Protein AF-A0A7X9CE64-F1 (afdb_monomer)

Nearest PDB structures (foldseek):
  4fzq-assembly1_F  TM=5.459E-01  e=8.091E-05  Streptococcus suis 98HAH33
  6oh1-assembly1_A  TM=7.479E-01  e=7.834E-04  Streptococcus pneumoniae
  4wve-assembly2_B  TM=7.337E-01  e=9.466E-04  Staphylococcus aureus subsp. aureus NCTC 8325
  2ltj-assembly1_A  TM=5.584E-01  e=3.137E-03  Streptococcus pneumoniae
  3eo5-assembly1_A  TM=4.912E-01  e=5.534E-03  Mycobacterium tuberculosis

Mean predicted aligned error: 9.42 Å

Foldseek 3Di:
DAEDEAEDQVDDAQDKDWPDDWDAKDKDWDWDFDDDPNDTPDIDTDDIDIGHTDYTYMYHYHNHDPDVPPPPPDDDDDD

Secondary structure (DSSP, 8-state):
--EEEEE-TTSPTT-EEEEE--B--EEEEEEEEEEETTEEEEEEEEEEEEE--B-EEEEE-TT-----TTSTT-S----

Radius of gyration: 22.47 Å; Cα contacts (8 Å, |Δi|>4): 143; chains: 1; bounding box: 47×22×56 Å

pLDDT: mean 86.4, std 18.51, range [37.5, 98.38]

Solvent-accessible surface area (backbone atoms only — not comparable to full-atom values): 5045 Å² total; per-residue (Å²): 92,55,79,45,81,43,84,35,85,88,43,60,68,52,38,77,44,83,79,35,82,51,36,75,48,54,75,48,75,45,68,52,69,45,71,57,95,93,37,78,78,43,78,44,81,74,48,79,47,76,47,74,52,35,51,23,34,35,38,26,9,54,83,56,69,94,68,87,75,85,70,80,87,78,77,88,85,89,128

Sequence (79 aa):
PKEEIVVDKSLDPGTKKVVQEGRAGYKVNTYKSIIKNGKVVEKTLITKDFYKPRDYVLLVGEGYNETVEEIENVEDGDN

Structure (mmCIF, N/CA/C/O backbone):
data_AF-A0A7X9CE64-F1
#
_entry.id   AF-A0A7X9CE64-F1
#
loop_
_atom_site.group_PDB
_atom_site.id
_atom_site.type_symbol
_atom_site.label_atom_id
_atom_site.label_alt_id
_atom_site.label_comp_id
_atom_site.label_asym_id
_atom_site.label_entity_id
_atom_site.label_seq_id
_atom_site.pdbx_PDB_ins_code
_atom_site.Cartn_x
_atom_site.Cartn_y
_atom_site.Cartn_z
_atom_site.occupancy
_atom_site.B_iso_or_equiv
_atom_site.auth_seq_id
_atom_site.auth_comp_id
_atom_site.auth_asym_id
_atom_site.auth_atom_id
_atom_site.pdbx_PDB_model_num
ATOM 1 N N . PRO A 1 1 ? 2.023 4.031 -5.713 1.00 79.69 1 PRO A N 1
ATOM 2 C CA . PRO A 1 1 ? 3.479 3.751 -5.789 1.00 79.69 1 PRO A CA 1
ATOM 3 C C . PRO A 1 1 ? 3.954 4.314 -7.122 1.00 79.69 1 PRO A C 1
ATOM 5 O O . PRO A 1 1 ? 3.177 4.231 -8.070 1.00 79.69 1 PRO A O 1
ATOM 8 N N . LYS A 1 2 ? 5.117 4.963 -7.184 1.00 90.19 2 LYS A N 1
ATOM 9 C CA . LYS A 1 2 ? 5.634 5.438 -8.467 1.00 90.19 2 LYS A CA 1
ATOM 10 C C . LYS A 1 2 ? 6.306 4.265 -9.182 1.00 90.19 2 LYS A C 1
ATOM 12 O O . LYS A 1 2 ? 6.847 3.386 -8.515 1.00 90.19 2 LYS A O 1
ATOM 17 N N . GLU A 1 3 ? 6.241 4.249 -10.504 1.00 93.31 3 GLU A N 1
ATOM 18 C CA . GLU A 1 3 ? 7.038 3.342 -11.323 1.00 93.31 3 GLU A CA 1
ATOM 19 C C . GLU A 1 3 ? 8.344 4.021 -11.745 1.00 93.31 3 GLU A C 1
ATOM 21 O O . GLU A 1 3 ? 8.362 5.196 -12.129 1.00 93.31 3 GLU A O 1
ATOM 26 N N . GLU A 1 4 ? 9.446 3.289 -11.616 1.00 93.56 4 GLU A N 1
ATOM 27 C CA . GLU A 1 4 ? 10.778 3.689 -12.043 1.00 93.56 4 GLU A CA 1
ATOM 28 C C . GLU A 1 4 ? 11.344 2.626 -12.985 1.00 93.56 4 GLU A C 1
ATOM 30 O O . GLU A 1 4 ? 11.534 1.469 -12.604 1.00 93.56 4 GLU A O 1
ATOM 35 N N . ILE A 1 5 ? 11.615 3.042 -14.221 1.00 92.62 5 ILE A N 1
ATOM 36 C CA . ILE A 1 5 ? 12.216 2.203 -15.253 1.00 92.62 5 ILE A CA 1
ATOM 37 C C . ILE A 1 5 ? 13.692 2.571 -15.358 1.00 92.62 5 ILE A C 1
ATOM 39 O O . ILE A 1 5 ? 14.039 3.732 -15.586 1.00 92.62 5 ILE A O 1
ATOM 43 N N . VAL A 1 6 ? 14.561 1.576 -15.210 1.00 94.25 6 VAL A N 1
ATOM 44 C CA . VAL A 1 6 ? 16.012 1.741 -15.306 1.00 94.25 6 VAL A CA 1
ATOM 45 C C . VAL A 1 6 ? 16.538 0.847 -16.421 1.00 94.25 6 VAL A C 1
ATOM 47 O O . VAL A 1 6 ? 16.283 -0.355 -16.444 1.00 94.25 6 VAL A O 1
ATOM 50 N N . VAL A 1 7 ? 17.290 1.431 -17.352 1.00 93.19 7 VAL A N 1
ATOM 51 C CA . VAL A 1 7 ? 17.921 0.668 -18.435 1.00 93.19 7 VAL A CA 1
ATOM 52 C C . VAL A 1 7 ? 19.141 -0.071 -17.888 1.00 93.19 7 VAL A C 1
ATOM 54 O O . VAL A 1 7 ? 20.062 0.552 -17.357 1.00 93.19 7 VAL A O 1
ATOM 57 N N . ASP A 1 8 ? 19.162 -1.389 -18.056 1.00 94.06 8 ASP A N 1
ATOM 58 C CA . ASP A 1 8 ? 20.264 -2.267 -17.679 1.00 94.06 8 ASP A CA 1
ATOM 59 C C . ASP A 1 8 ? 20.854 -2.934 -18.928 1.00 94.06 8 ASP A C 1
ATOM 61 O O . ASP A 1 8 ? 20.224 -3.763 -19.581 1.00 94.06 8 ASP A O 1
ATOM 65 N N . LYS A 1 9 ? 22.103 -2.581 -19.246 1.00 91.69 9 LYS A N 1
ATOM 66 C CA . LYS A 1 9 ? 22.834 -3.089 -20.418 1.00 91.69 9 LYS A CA 1
ATOM 67 C C . LYS A 1 9 ? 23.266 -4.550 -20.295 1.00 91.69 9 LYS A C 1
ATOM 69 O O . LYS A 1 9 ? 23.767 -5.113 -21.262 1.00 91.69 9 LYS A O 1
ATOM 74 N N . SER A 1 10 ? 23.153 -5.137 -19.104 1.00 93.56 10 SER A N 1
ATOM 75 C CA . SER A 1 10 ? 23.411 -6.561 -18.887 1.00 93.56 10 SER A CA 1
ATOM 76 C C . SER A 1 10 ? 22.205 -7.439 -19.222 1.00 93.56 10 SER A C 1
ATOM 78 O O . SER A 1 10 ? 22.362 -8.653 -19.341 1.00 93.56 10 SER A O 1
ATOM 80 N N . LEU A 1 11 ? 21.018 -6.842 -19.374 1.00 93.12 11 LEU A N 1
ATOM 81 C CA . LEU A 1 11 ? 19.822 -7.544 -19.816 1.00 93.12 11 LEU A CA 1
ATOM 82 C C . LEU A 1 11 ? 19.782 -7.636 -21.340 1.00 93.12 11 LEU A C 1
ATOM 84 O O . LEU A 1 11 ? 20.159 -6.697 -22.045 1.00 93.12 11 LEU A O 1
ATOM 88 N N . ASP A 1 12 ? 19.270 -8.761 -21.837 1.00 93.00 12 ASP A N 1
ATOM 89 C CA . ASP A 1 12 ? 19.068 -8.953 -23.268 1.00 93.00 12 ASP A CA 1
ATOM 90 C C . ASP A 1 12 ? 18.121 -7.869 -23.820 1.00 93.00 12 ASP A C 1
ATOM 92 O O . ASP A 1 12 ? 17.132 -7.518 -23.155 1.00 93.00 12 ASP A O 1
ATOM 96 N N . PRO A 1 13 ? 18.386 -7.331 -25.025 1.00 91.25 13 PRO A N 1
ATOM 97 C CA . PRO A 1 13 ? 17.559 -6.290 -25.617 1.00 91.25 13 PRO A CA 1
ATOM 98 C C . PRO A 1 13 ? 16.066 -6.639 -25.640 1.00 91.25 13 PRO A C 1
ATOM 100 O O . PRO A 1 13 ? 15.680 -7.754 -25.987 1.00 91.25 13 PRO A O 1
ATOM 103 N N . GLY A 1 14 ? 15.221 -5.678 -25.261 1.00 87.56 14 GLY A N 1
ATOM 104 C CA . GLY A 1 14 ? 13.763 -5.839 -25.205 1.00 87.56 14 GLY A CA 1
ATOM 105 C C . GLY A 1 14 ? 13.219 -6.623 -24.003 1.00 87.56 14 GLY A C 1
ATOM 106 O O . GLY A 1 14 ? 12.002 -6.727 -23.856 1.00 87.56 14 GLY A O 1
ATOM 107 N N . THR A 1 15 ? 14.069 -7.154 -23.119 1.00 90.56 15 THR A N 1
ATOM 108 C CA . THR A 1 15 ? 13.602 -7.863 -21.915 1.00 90.56 15 THR A CA 1
ATOM 109 C C . THR A 1 15 ? 13.270 -6.910 -20.766 1.00 90.56 15 THR A C 1
ATOM 111 O O . THR A 1 15 ? 13.808 -5.804 -20.681 1.00 90.56 15 THR A O 1
ATOM 114 N N . LYS A 1 16 ? 12.385 -7.349 -19.859 1.00 91.44 16 LYS A N 1
ATOM 115 C CA . LYS A 1 16 ? 12.054 -6.642 -18.615 1.00 91.44 16 LYS A CA 1
ATOM 116 C C . LYS A 1 16 ? 12.221 -7.553 -17.402 1.00 91.44 16 LYS A C 1
ATOM 118 O O . LYS A 1 16 ? 11.922 -8.745 -17.466 1.00 91.44 16 LYS A O 1
ATOM 123 N N . LYS A 1 17 ? 12.675 -6.990 -16.283 1.00 93.69 17 LYS A N 1
ATOM 124 C CA . LYS A 1 17 ? 12.843 -7.695 -15.011 1.00 93.69 17 LYS A CA 1
ATOM 125 C C . LYS A 1 17 ? 12.391 -6.824 -13.850 1.00 93.69 17 LYS A C 1
ATOM 127 O O . LYS A 1 17 ? 12.962 -5.767 -13.592 1.00 93.69 17 LYS A O 1
ATOM 132 N N . VAL A 1 18 ? 11.414 -7.316 -13.098 1.00 95.25 18 VAL A N 1
ATOM 133 C CA . VAL A 1 18 ? 10.983 -6.676 -11.854 1.00 95.25 18 VAL A CA 1
ATOM 134 C C . VAL A 1 18 ? 12.028 -6.938 -10.782 1.00 95.25 18 VAL A C 1
ATOM 136 O O . VAL A 1 18 ? 12.350 -8.090 -10.485 1.00 95.25 18 VAL A O 1
ATOM 139 N N . VAL A 1 19 ? 12.578 -5.871 -10.210 1.00 95.81 19 VAL A N 1
ATOM 140 C CA . VAL A 1 19 ? 13.553 -5.975 -9.112 1.00 95.81 19 VAL A CA 1
ATOM 141 C C . VAL A 1 19 ? 12.994 -5.471 -7.793 1.00 95.81 19 VAL A C 1
ATOM 143 O O . VAL A 1 19 ? 13.486 -5.852 -6.730 1.00 95.81 19 VAL A O 1
ATOM 146 N N . GLN A 1 20 ? 11.935 -4.665 -7.842 1.00 96.12 20 GLN A N 1
ATOM 147 C CA . GLN A 1 20 ? 11.240 -4.216 -6.652 1.00 96.12 20 GLN A CA 1
ATOM 148 C C . GLN A 1 20 ? 9.746 -4.080 -6.914 1.00 96.12 20 GLN A C 1
ATOM 150 O O . GLN A 1 20 ? 9.315 -3.213 -7.664 1.00 96.12 20 GLN A O 1
ATOM 155 N N . GLU A 1 21 ? 8.958 -4.885 -6.206 1.00 96.00 21 GLU A N 1
ATOM 156 C CA . GLU A 1 21 ? 7.505 -4.743 -6.201 1.00 96.00 21 GLU A CA 1
ATOM 157 C C . GLU A 1 21 ? 7.078 -3.445 -5.510 1.00 96.00 21 GLU A C 1
ATOM 159 O O . GLU A 1 21 ? 7.436 -3.172 -4.352 1.00 96.00 21 GLU A O 1
ATOM 164 N N . GLY A 1 22 ? 6.240 -2.673 -6.186 1.00 95.56 22 GLY A N 1
ATOM 165 C CA . GLY A 1 22 ? 5.598 -1.500 -5.616 1.00 95.56 22 GLY A CA 1
ATOM 166 C C . GLY A 1 22 ? 4.623 -1.879 -4.500 1.00 95.56 22 GLY A C 1
ATOM 167 O O . GLY A 1 22 ? 3.982 -2.925 -4.527 1.00 95.56 22 GLY A O 1
ATOM 168 N N . ARG A 1 23 ? 4.478 -1.016 -3.491 1.00 96.31 23 ARG A N 1
ATOM 169 C CA . ARG A 1 23 ? 3.364 -1.109 -2.531 1.00 96.31 23 ARG A CA 1
ATOM 170 C C . ARG A 1 23 ? 2.853 0.264 -2.135 1.00 96.31 23 ARG A C 1
ATOM 172 O O . ARG A 1 23 ? 3.624 1.215 -1.987 1.00 96.31 23 ARG A O 1
ATOM 179 N N . ALA A 1 24 ? 1.543 0.361 -1.931 1.00 96.12 24 ALA A N 1
ATOM 180 C CA . ALA A 1 24 ? 0.935 1.552 -1.362 1.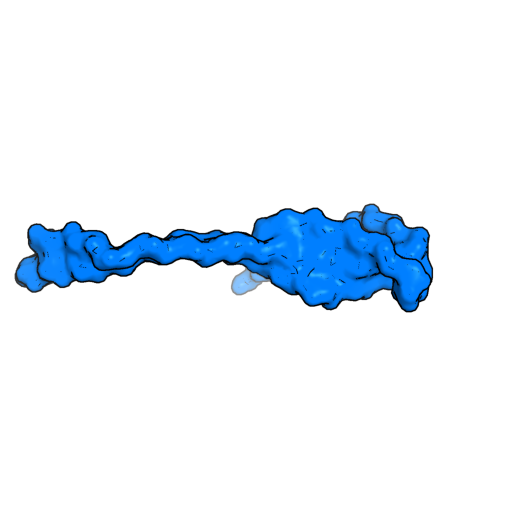00 96.12 24 ALA A CA 1
ATOM 181 C C . ALA A 1 24 ? 1.395 1.753 0.091 1.00 96.12 24 ALA A C 1
ATOM 183 O O . ALA A 1 24 ? 1.594 0.799 0.843 1.00 96.12 24 ALA A O 1
ATOM 184 N N . GLY A 1 25 ? 1.575 3.014 0.474 1.00 96.44 25 GLY A N 1
ATOM 185 C CA . GLY A 1 25 ? 1.767 3.385 1.869 1.00 96.44 25 GLY A CA 1
ATOM 186 C C . GLY A 1 25 ? 0.427 3.481 2.585 1.00 96.44 25 GLY A C 1
ATOM 187 O O . GLY A 1 25 ? -0.613 3.640 1.947 1.00 96.44 25 GLY A O 1
ATOM 188 N N . TYR A 1 26 ? 0.444 3.431 3.911 1.00 97.00 26 TYR A N 1
ATOM 189 C CA . TYR A 1 26 ? -0.764 3.574 4.719 1.00 97.00 26 TYR A CA 1
ATOM 190 C C . TYR A 1 26 ? -0.457 4.175 6.090 1.00 97.00 26 TYR A C 1
ATOM 192 O O . TYR A 1 26 ? 0.673 4.149 6.582 1.00 97.00 26 TYR A O 1
ATOM 200 N N . LYS A 1 27 ? -1.488 4.763 6.700 1.00 98.00 27 LYS A N 1
ATOM 201 C CA . LYS A 1 27 ? -1.446 5.312 8.058 1.00 98.00 27 LYS A CA 1
ATOM 202 C C . LYS A 1 27 ? -2.268 4.416 8.971 1.00 98.00 27 LYS A C 1
ATOM 204 O O . LYS A 1 27 ? -3.390 4.063 8.617 1.00 98.00 27 LYS A O 1
ATOM 209 N N . VAL A 1 28 ? -1.732 4.092 10.139 1.00 98.19 28 VAL A N 1
ATOM 210 C CA . VAL A 1 28 ? -2.437 3.331 11.173 1.00 98.19 28 VAL A CA 1
ATOM 211 C C . VAL A 1 28 ? -2.584 4.212 12.400 1.00 98.19 28 VAL A C 1
ATOM 213 O O . VAL A 1 28 ? -1.614 4.794 12.873 1.00 98.19 28 VAL A O 1
ATOM 216 N N . ASN A 1 29 ? -3.806 4.312 12.914 1.00 98.38 29 ASN A N 1
ATOM 217 C CA . ASN A 1 29 ? -4.080 4.976 14.180 1.00 98.38 29 ASN A CA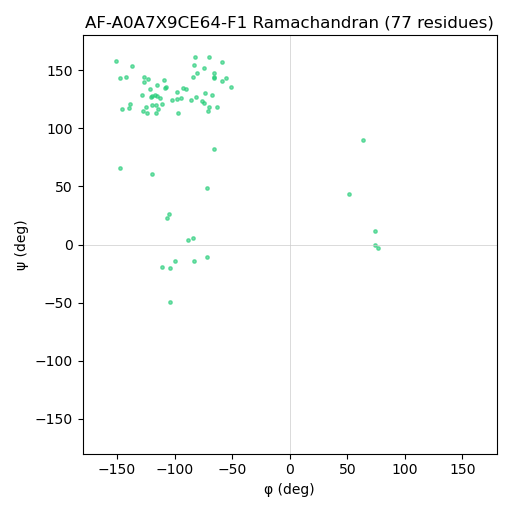 1
ATOM 218 C C . ASN A 1 29 ? -4.627 3.940 15.160 1.00 98.38 29 ASN A C 1
ATOM 220 O O . ASN A 1 29 ? -5.692 3.367 14.919 1.00 98.38 29 ASN A O 1
ATOM 224 N N . THR A 1 30 ? -3.937 3.740 16.278 1.00 98.06 30 THR A N 1
ATOM 225 C CA . THR A 1 30 ? -4.382 2.820 17.333 1.00 98.06 30 THR A CA 1
ATOM 226 C C . TH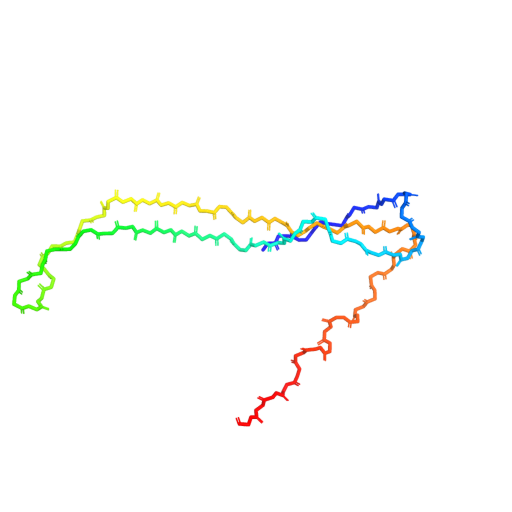R A 1 30 ? -5.085 3.603 18.430 1.00 98.06 30 THR A C 1
ATOM 228 O O . THR A 1 30 ? -4.550 4.596 18.922 1.00 98.06 30 THR A O 1
ATOM 231 N N . TYR A 1 31 ? -6.272 3.159 18.846 1.00 98.25 31 TYR A N 1
ATOM 232 C CA . TYR A 1 31 ? -7.072 3.833 19.871 1.00 98.25 31 TYR A CA 1
ATOM 233 C C . TYR A 1 31 ? -7.395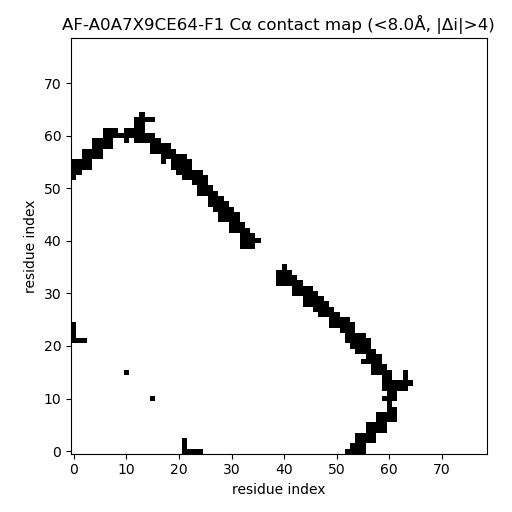 2.903 21.035 1.00 98.25 31 TYR A C 1
ATOM 235 O O . TYR A 1 31 ? -7.755 1.745 20.835 1.00 98.25 31 TYR A O 1
ATOM 243 N N . LYS A 1 32 ? -7.380 3.451 22.249 1.00 97.81 32 LYS A 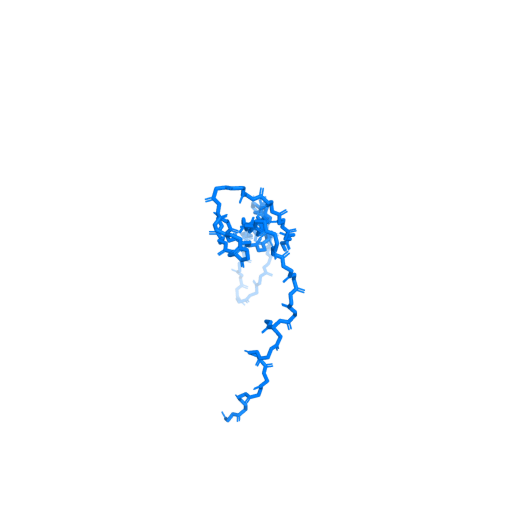N 1
ATOM 244 C CA . LYS A 1 32 ? -8.006 2.848 23.425 1.00 97.81 32 LYS A CA 1
ATOM 245 C C . LYS A 1 32 ? -9.401 3.440 23.578 1.00 97.81 32 LYS A C 1
ATOM 247 O O . LYS A 1 32 ? -9.542 4.659 23.626 1.00 97.81 32 LYS A O 1
ATOM 252 N N . SER A 1 33 ? -10.417 2.588 23.664 1.00 98.19 33 SER A N 1
ATOM 253 C CA . SER A 1 33 ? -11.797 3.016 23.917 1.00 98.19 33 SER A CA 1
ATOM 254 C C . SER A 1 33 ? -12.275 2.475 25.259 1.00 98.19 33 SER A C 1
ATOM 256 O O . SER A 1 33 ? -12.029 1.312 25.573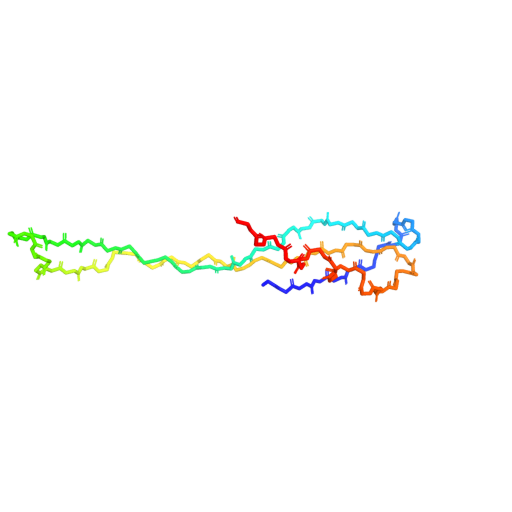 1.00 98.19 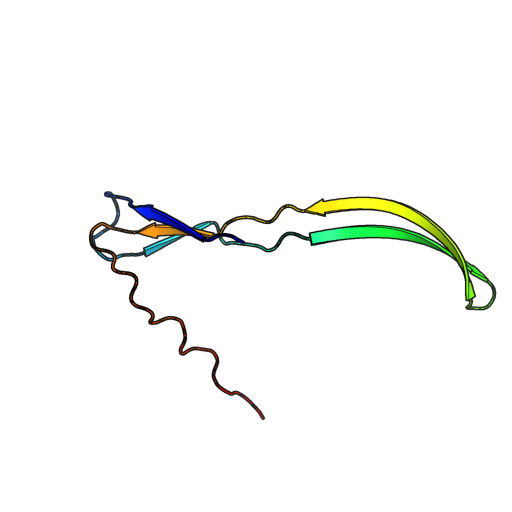33 SER A O 1
ATOM 258 N N . ILE A 1 34 ? -12.969 3.300 26.039 1.00 97.88 34 ILE A N 1
ATOM 259 C CA . ILE A 1 34 ? -13.702 2.854 27.228 1.00 97.88 34 ILE A CA 1
ATOM 260 C C . ILE A 1 34 ? -15.161 2.679 26.827 1.00 97.88 34 ILE A C 1
ATOM 262 O O . ILE A 1 34 ? -15.782 3.607 26.308 1.00 97.88 34 ILE A O 1
ATOM 266 N N . ILE A 1 35 ? -15.708 1.488 27.069 1.00 98.00 35 ILE A N 1
ATOM 267 C CA . ILE A 1 35 ? -17.084 1.134 26.719 1.00 98.00 35 ILE A CA 1
ATOM 268 C C . ILE A 1 35 ? -17.867 0.879 28.005 1.00 98.00 35 ILE A C 1
ATOM 270 O O . ILE A 1 35 ? -17.442 0.091 28.848 1.00 98.00 35 ILE A O 1
ATOM 274 N N . LYS A 1 36 ? -19.020 1.535 28.151 1.00 97.81 36 LYS A N 1
ATOM 275 C CA . LYS A 1 36 ? -19.978 1.298 29.238 1.00 97.81 36 LYS A CA 1
ATOM 276 C C . LYS A 1 36 ? -21.358 1.078 28.635 1.00 97.81 36 LYS A C 1
ATOM 278 O O . LYS A 1 36 ? -21.811 1.883 27.827 1.00 97.81 36 LYS A O 1
ATOM 283 N N . ASN A 1 37 ? -22.019 -0.013 29.018 1.00 97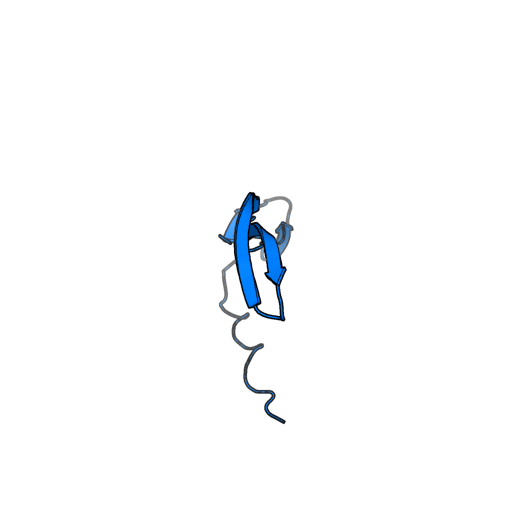.19 37 ASN A N 1
ATOM 284 C CA . ASN A 1 37 ? -23.361 -0.372 28.539 1.00 97.19 37 ASN A CA 1
ATOM 285 C C . ASN A 1 37 ? -23.473 -0.360 26.999 1.00 97.19 37 ASN A C 1
ATOM 287 O O . ASN A 1 37 ? -24.409 0.202 26.438 1.00 97.19 37 ASN A O 1
ATOM 291 N N . GLY A 1 38 ? -22.464 -0.906 26.312 1.00 97.06 38 GLY A N 1
ATOM 292 C CA . GLY A 1 38 ? -22.413 -0.961 24.845 1.00 97.06 38 GLY A CA 1
ATOM 293 C C . GLY A 1 38 ? -22.115 0.369 24.142 1.00 97.06 38 GLY A C 1
ATOM 294 O O . GLY A 1 38 ? -22.025 0.391 22.919 1.00 97.06 38 GLY A O 1
ATOM 295 N N . LYS A 1 39 ? -21.924 1.475 24.875 1.00 97.44 39 LYS A N 1
ATOM 296 C CA . LYS A 1 39 ? -21.578 2.786 24.308 1.00 97.44 39 LYS A CA 1
ATOM 297 C C . LYS A 1 39 ? -20.127 3.147 24.603 1.00 97.44 39 LYS A C 1
ATOM 299 O O . LYS A 1 39 ? -19.662 2.998 25.733 1.00 97.44 39 LYS A O 1
ATOM 304 N N . VAL A 1 40 ? -19.417 3.651 23.593 1.00 97.25 40 VAL A N 1
ATOM 305 C CA . VAL A 1 40 ? -18.084 4.244 23.769 1.00 97.25 40 VAL A CA 1
ATOM 306 C C . VAL A 1 40 ? -18.250 5.565 24.516 1.00 97.25 40 VAL A C 1
ATOM 308 O O . VAL A 1 40 ? -18.923 6.467 24.025 1.00 97.25 40 VAL A O 1
ATOM 311 N N . VAL A 1 41 ? -17.662 5.668 25.705 1.00 97.69 41 VAL A N 1
ATOM 312 C CA . VAL A 1 41 ? -17.727 6.870 26.557 1.00 97.69 41 VAL A CA 1
ATOM 313 C C . VAL A 1 41 ? -16.431 7.676 26.539 1.00 97.69 41 VAL A C 1
ATOM 315 O O . VAL A 1 41 ? -16.444 8.859 26.850 1.00 97.69 41 VAL A O 1
ATOM 318 N N . GLU A 1 42 ? -15.322 7.053 26.144 1.00 97.81 42 GLU A N 1
ATOM 319 C CA . GLU A 1 42 ? -14.032 7.715 25.964 1.00 97.81 42 GLU A CA 1
ATOM 320 C C . GLU A 1 42 ? -13.269 7.034 24.828 1.00 97.81 42 GLU A C 1
ATOM 322 O O . GLU A 1 42 ? -13.339 5.810 24.676 1.00 97.81 42 GLU A O 1
ATOM 327 N N . LYS A 1 43 ? -12.532 7.819 24.039 1.00 97.88 43 LYS A N 1
ATOM 328 C CA . LYS A 1 43 ? -11.647 7.324 22.986 1.00 97.88 43 LYS A CA 1
ATOM 329 C C . LYS A 1 43 ? -10.357 8.134 22.985 1.00 97.88 43 LYS A C 1
ATOM 331 O O . LYS A 1 43 ? -10.373 9.324 22.685 1.00 97.88 43 LYS A O 1
ATOM 336 N N . THR A 1 44 ? -9.245 7.459 23.240 1.00 98.19 44 THR A N 1
ATOM 337 C CA . THR A 1 44 ? -7.919 8.071 23.344 1.00 98.19 44 THR A CA 1
ATOM 338 C C . THR A 1 44 ? -7.007 7.471 22.289 1.00 98.19 44 THR A C 1
ATOM 340 O O . THR A 1 44 ? -6.908 6.251 22.150 1.00 98.19 44 THR A O 1
ATOM 343 N N . LEU A 1 45 ? -6.367 8.332 21.502 1.00 98.00 45 LEU A N 1
ATOM 344 C CA . LEU A 1 45 ? -5.378 7.917 20.517 1.00 98.00 45 LEU A CA 1
ATOM 345 C C . LEU A 1 45 ? -4.087 7.501 21.230 1.00 98.00 45 LEU A C 1
ATOM 347 O O . LEU A 1 45 ? -3.580 8.250 22.058 1.00 98.00 45 LEU A O 1
ATOM 351 N N . ILE A 1 46 ? -3.561 6.329 20.885 1.00 98.31 46 ILE A N 1
ATOM 352 C CA . ILE A 1 46 ? -2.363 5.750 21.501 1.00 98.31 46 ILE A CA 1
ATOM 353 C C . ILE A 1 46 ? -1.156 5.895 20.577 1.00 98.31 46 ILE A C 1
ATOM 355 O O . ILE A 1 46 ? -0.123 6.397 21.009 1.00 98.31 46 ILE A O 1
ATOM 359 N N . THR A 1 47 ? -1.290 5.522 19.300 1.00 98.19 47 THR A N 1
ATOM 360 C CA . THR A 1 47 ? -0.213 5.669 18.306 1.00 98.19 47 THR A CA 1
ATOM 361 C C . THR A 1 47 ? -0.725 6.184 16.970 1.00 98.19 47 THR A C 1
ATOM 363 O O . THR A 1 47 ? -1.889 5.982 16.610 1.00 98.19 47 THR A O 1
ATOM 366 N N . LYS A 1 48 ? 0.176 6.847 16.236 1.00 98.31 48 LYS A N 1
ATOM 367 C CA . LYS A 1 48 ? 0.047 7.133 14.806 1.00 98.31 48 LYS A CA 1
ATOM 368 C C . LYS A 1 48 ? 1.270 6.566 14.107 1.00 98.31 48 LYS A C 1
ATOM 370 O O . LYS A 1 48 ? 2.368 7.090 14.281 1.00 98.31 48 LYS A O 1
ATOM 375 N N . ASP A 1 49 ? 1.057 5.555 13.289 1.00 98.12 49 ASP A N 1
ATOM 376 C CA . ASP A 1 49 ? 2.103 4.909 12.515 1.00 98.12 49 ASP A CA 1
ATOM 377 C C . ASP A 1 49 ? 1.931 5.266 11.037 1.00 98.12 49 ASP A C 1
ATOM 379 O O . ASP A 1 49 ? 0.812 5.368 10.520 1.00 98.12 49 ASP A O 1
ATOM 383 N N . PHE A 1 50 ? 3.046 5.487 10.343 1.00 97.62 50 PHE A N 1
ATOM 384 C CA . PHE A 1 50 ? 3.052 5.764 8.911 1.00 97.62 50 PHE A CA 1
ATOM 385 C C . PHE A 1 50 ? 4.004 4.820 8.192 1.00 97.62 50 PHE A C 1
ATOM 387 O O . PHE A 1 50 ? 5.222 4.878 8.361 1.00 97.62 50 PHE A O 1
ATOM 394 N N . TYR A 1 51 ? 3.426 3.983 7.342 1.00 96.69 51 TYR A N 1
ATOM 395 C CA . TYR A 1 51 ? 4.143 3.058 6.485 1.00 96.69 51 TYR A CA 1
ATOM 396 C C . TYR A 1 51 ? 4.281 3.705 5.114 1.00 96.69 51 TYR A C 1
ATOM 398 O O . TYR A 1 51 ? 3.289 3.953 4.425 1.00 96.69 51 TYR A O 1
ATOM 406 N N . LYS A 1 52 ? 5.519 4.030 4.737 1.00 96.06 52 LYS A N 1
ATOM 407 C CA . LYS A 1 52 ? 5.805 4.709 3.470 1.00 96.06 52 LYS A CA 1
ATOM 408 C C . LYS A 1 52 ? 5.469 3.798 2.280 1.00 96.06 52 LYS A C 1
ATOM 410 O O . LYS A 1 52 ? 5.709 2.588 2.368 1.00 96.06 52 LYS A O 1
ATOM 415 N N . PRO A 1 53 ? 4.953 4.362 1.172 1.00 97.00 53 PRO A N 1
ATOM 416 C CA . PRO A 1 53 ? 4.874 3.624 -0.079 1.00 97.00 53 PRO A CA 1
ATOM 417 C C . PRO A 1 53 ? 6.273 3.189 -0.512 1.00 97.00 53 PRO A C 1
ATOM 419 O O . PRO A 1 53 ? 7.278 3.783 -0.116 1.00 97.00 53 PRO A O 1
ATOM 422 N N . ARG A 1 54 ? 6.318 2.141 -1.324 1.00 96.12 54 ARG A N 1
ATOM 423 C CA . ARG A 1 54 ? 7.533 1.684 -1.988 1.00 96.12 54 ARG A CA 1
ATOM 424 C C . ARG A 1 54 ? 7.278 1.707 -3.483 1.00 96.12 54 ARG A C 1
ATOM 426 O O . ARG A 1 54 ? 6.223 1.244 -3.918 1.00 96.12 54 ARG A O 1
ATOM 433 N N . ASP A 1 55 ? 8.228 2.242 -4.223 1.00 96.00 55 ASP A N 1
ATOM 434 C CA . ASP A 1 55 ? 8.126 2.359 -5.670 1.00 96.00 55 ASP A CA 1
ATOM 435 C C . ASP A 1 55 ? 8.324 1.003 -6.346 1.00 96.00 55 ASP A C 1
ATOM 437 O O . ASP A 1 55 ? 8.950 0.097 -5.783 1.00 96.00 55 ASP A O 1
ATOM 441 N N . TYR A 1 56 ? 7.706 0.862 -7.513 1.00 96.38 56 TYR A N 1
ATOM 442 C CA . TYR A 1 56 ? 7.877 -0.280 -8.396 1.00 96.38 56 TYR A CA 1
ATOM 443 C C . TYR A 1 56 ? 9.101 -0.015 -9.269 1.00 96.38 56 TYR A C 1
ATOM 445 O O . TYR A 1 56 ? 9.164 1.034 -9.906 1.00 96.38 56 TYR A O 1
ATOM 453 N N . VAL A 1 57 ? 10.076 -0.923 -9.272 1.00 95.75 57 VAL A N 1
ATOM 454 C CA . VAL A 1 57 ? 11.317 -0.751 -10.040 1.00 95.75 57 VAL A CA 1
ATOM 455 C C . VAL A 1 57 ? 11.452 -1.872 -11.056 1.00 95.75 57 VAL A C 1
ATOM 457 O O . VAL A 1 57 ? 11.538 -3.053 -10.689 1.00 95.75 57 VAL A O 1
ATOM 460 N N . LEU A 1 58 ? 11.511 -1.470 -12.323 1.00 94.94 58 LEU A N 1
ATOM 461 C CA . LEU A 1 58 ? 11.675 -2.339 -13.475 1.00 94.94 58 LEU A CA 1
ATOM 462 C C . LEU A 1 58 ? 13.039 -2.084 -14.119 1.00 94.94 58 LEU A C 1
ATOM 464 O O . LEU A 1 58 ? 13.366 -0.953 -14.477 1.00 94.94 58 LEU A O 1
ATOM 468 N N . LEU A 1 59 ? 13.827 -3.142 -14.286 1.00 95.44 59 LEU A N 1
ATOM 469 C CA . LEU A 1 59 ? 15.002 -3.107 -15.147 1.00 95.44 59 LEU A CA 1
ATOM 470 C C . LEU A 1 59 ? 14.599 -3.518 -16.556 1.00 95.44 59 LEU A C 1
ATOM 472 O O . LEU A 1 59 ? 13.903 -4.520 -16.725 1.00 95.44 59 LEU A O 1
ATOM 476 N N . VAL A 1 60 ? 15.051 -2.769 -17.554 1.00 95.06 60 VAL A N 1
ATOM 477 C CA . VAL A 1 60 ? 14.767 -3.059 -18.961 1.00 95.06 60 VAL A CA 1
ATOM 478 C C . VAL A 1 60 ? 16.053 -3.142 -19.773 1.00 95.06 60 VAL A C 1
ATOM 480 O O . VAL A 1 60 ? 16.976 -2.358 -19.558 1.00 95.06 60 VAL A O 1
ATOM 483 N N . GLY A 1 61 ? 16.119 -4.096 -20.699 1.00 93.62 61 GLY A N 1
ATOM 484 C CA . GLY A 1 61 ? 17.204 -4.188 -21.672 1.00 93.62 61 GLY A CA 1
ATOM 485 C C . GLY A 1 61 ? 17.142 -3.061 -22.705 1.00 93.62 61 GLY A C 1
ATOM 486 O O . GLY A 1 61 ? 16.104 -2.420 -22.900 1.00 93.62 61 GLY A O 1
ATOM 487 N N . GLU A 1 62 ? 18.255 -2.814 -23.398 1.00 90.31 62 GLU A N 1
ATOM 488 C CA . GLU A 1 62 ? 18.292 -1.831 -24.489 1.00 90.31 62 GLU A CA 1
ATOM 489 C C . GLU A 1 62 ? 17.224 -2.153 -25.556 1.00 90.31 62 GLU A C 1
ATOM 491 O O . GLU A 1 62 ? 16.930 -3.312 -25.835 1.00 90.31 62 GLU A O 1
ATOM 496 N N . GLY A 1 63 ? 16.593 -1.135 -26.145 1.00 82.81 63 GLY A N 1
ATOM 497 C CA . GLY A 1 63 ? 15.527 -1.347 -27.135 1.00 82.81 63 GLY A CA 1
ATOM 498 C C . GLY A 1 63 ? 14.183 -1.812 -26.560 1.00 82.81 63 GLY A C 1
ATOM 499 O O . GLY A 1 63 ? 13.305 -2.196 -27.331 1.00 82.81 63 GLY A O 1
ATOM 500 N N . TYR A 1 64 ? 13.998 -1.768 -25.234 1.00 81.62 64 TYR A N 1
ATOM 501 C CA . TYR A 1 64 ? 12.670 -1.877 -24.634 1.00 81.62 64 TYR A CA 1
ATOM 502 C C . TYR A 1 64 ? 11.794 -0.700 -25.074 1.00 81.62 64 TYR A C 1
ATOM 504 O O . TYR A 1 64 ? 12.093 0.460 -24.784 1.00 81.62 64 TYR A O 1
ATOM 512 N N . ASN A 1 65 ? 10.703 -1.022 -25.762 1.00 74.56 65 ASN A N 1
ATOM 513 C CA . ASN A 1 65 ? 9.675 -0.078 -26.167 1.00 74.56 65 ASN A CA 1
ATOM 514 C C . ASN A 1 65 ? 8.427 -0.411 -25.349 1.00 74.56 65 ASN A C 1
ATOM 516 O O . ASN A 1 65 ? 7.935 -1.537 -25.423 1.00 74.56 65 ASN A O 1
ATOM 520 N N . GLU A 1 66 ? 7.941 0.551 -24.567 1.00 64.00 66 GLU A N 1
ATOM 521 C CA . GLU A 1 66 ? 6.739 0.431 -23.739 1.00 64.00 66 GLU A CA 1
ATOM 522 C C . GLU A 1 66 ? 5.506 0.282 -24.648 1.00 64.00 66 GLU A C 1
ATOM 524 O O . GLU A 1 66 ? 4.840 1.245 -25.021 1.00 64.00 66 GLU A O 1
ATOM 529 N N . THR A 1 67 ? 5.258 -0.940 -25.112 1.00 57.34 67 THR A N 1
ATOM 530 C CA . THR A 1 67 ? 4.027 -1.308 -25.806 1.00 57.34 67 THR A CA 1
ATOM 531 C C . THR A 1 67 ? 2.972 -1.583 -24.741 1.00 57.34 67 THR A C 1
ATOM 533 O O . THR A 1 67 ? 3.208 -2.315 -23.783 1.00 57.34 67 THR A O 1
ATOM 536 N N . VAL A 1 68 ? 1.829 -0.911 -24.877 1.00 51.94 68 VAL A N 1
ATOM 537 C CA . VAL A 1 68 ? 0.700 -0.839 -23.932 1.00 51.94 68 VAL A CA 1
ATOM 538 C C . VAL A 1 68 ? -0.081 -2.170 -23.885 1.00 51.94 68 VAL A C 1
ATOM 540 O O . VAL A 1 68 ? -1.296 -2.189 -24.022 1.00 51.94 68 VAL A O 1
ATOM 543 N N . GLU A 1 69 ? 0.596 -3.311 -23.747 1.00 49.00 69 GLU A N 1
ATOM 544 C CA . GLU A 1 69 ? -0.040 -4.641 -23.814 1.00 49.00 69 GLU A CA 1
ATOM 545 C C . GLU A 1 69 ? -0.568 -5.154 -22.460 1.00 49.00 69 GLU A C 1
ATOM 547 O O . GLU A 1 69 ? -1.097 -6.256 -22.380 1.00 49.00 69 GLU A O 1
ATOM 552 N N . GLU A 1 70 ? -0.497 -4.366 -21.382 1.00 49.56 70 GLU A N 1
ATOM 553 C CA . GLU A 1 70 ? -0.921 -4.807 -20.039 1.00 49.56 70 GLU A CA 1
ATOM 554 C C . GLU A 1 70 ? -2.248 -4.175 -19.559 1.00 49.56 70 GLU A C 1
ATOM 556 O O . GLU A 1 70 ? -2.505 -4.117 -18.360 1.00 49.56 70 GLU A O 1
ATOM 561 N N . ILE A 1 71 ? -3.111 -3.706 -20.478 1.00 47.03 71 ILE A N 1
ATOM 562 C CA . ILE A 1 71 ? -4.473 -3.221 -20.143 1.00 47.03 71 ILE A CA 1
ATOM 563 C C . ILE A 1 71 ? -5.575 -4.273 -20.421 1.00 47.03 71 ILE A C 1
ATOM 565 O O . ILE A 1 71 ? -6.661 -4.159 -19.867 1.00 47.03 71 ILE A O 1
ATOM 569 N N . GLU A 1 72 ? -5.323 -5.363 -21.157 1.00 43.38 72 GLU A N 1
ATOM 570 C CA . GLU A 1 72 ? -6.390 -6.331 -21.516 1.00 43.38 72 GLU A CA 1
ATOM 571 C C . GLU A 1 72 ? -6.721 -7.418 -20.467 1.00 43.38 72 GLU A C 1
ATOM 573 O O . GLU A 1 72 ? -7.558 -8.275 -20.726 1.00 43.38 72 GLU A O 1
ATOM 578 N N . ASN A 1 73 ? -6.144 -7.407 -19.258 1.00 49.03 73 ASN A N 1
ATOM 579 C CA . ASN A 1 73 ? -6.425 -8.451 -18.251 1.00 49.03 73 ASN A CA 1
ATOM 580 C C . ASN A 1 73 ? -7.351 -8.032 -17.095 1.00 49.03 73 ASN A C 1
ATOM 582 O O . ASN A 1 73 ? -7.271 -8.628 -16.022 1.00 49.03 73 ASN A O 1
ATOM 586 N N . VAL A 1 74 ? -8.245 -7.051 -17.280 1.00 46.72 74 VAL A N 1
ATOM 587 C CA . VAL A 1 74 ? -9.415 -6.876 -16.393 1.00 46.72 74 VAL A CA 1
ATOM 588 C C . VAL A 1 74 ? -10.619 -6.325 -17.176 1.00 46.72 74 VAL A C 1
ATOM 590 O O . VAL A 1 74 ? -11.070 -5.215 -16.918 1.00 46.72 74 VAL A O 1
ATOM 593 N N . GLU A 1 75 ? -11.161 -7.093 -18.122 1.00 46.31 75 GLU A N 1
ATOM 594 C CA . GLU A 1 75 ? -12.578 -6.957 -18.495 1.00 46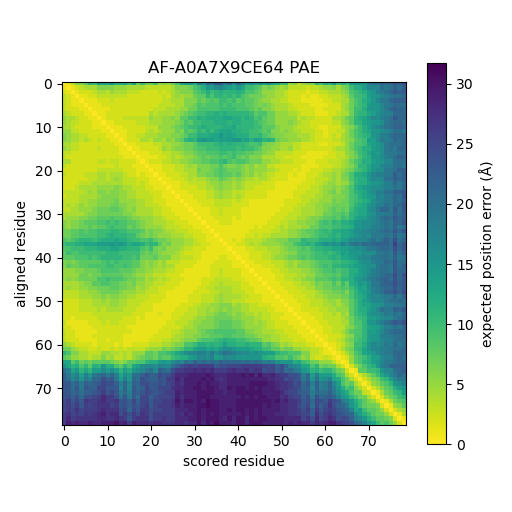.31 75 GLU A CA 1
ATOM 595 C C . GLU A 1 75 ? -13.329 -8.243 -18.109 1.00 46.31 75 GLU A C 1
ATOM 597 O O . GLU A 1 75 ? -13.027 -9.343 -18.567 1.00 46.31 75 GLU A O 1
ATOM 602 N N . ASP A 1 76 ? -14.276 -8.042 -17.191 1.00 46.75 76 ASP A N 1
ATOM 603 C CA . ASP A 1 76 ? -15.549 -8.740 -17.017 1.00 46.75 76 ASP A CA 1
ATOM 604 C C . ASP A 1 76 ? -15.556 -10.236 -16.667 1.00 46.75 76 ASP A C 1
ATOM 606 O O . ASP A 1 76 ? -15.700 -11.132 -17.498 1.00 46.75 76 ASP A O 1
ATOM 610 N N . GLY A 1 77 ? -15.556 -10.485 -15.355 1.00 37.50 77 GLY A N 1
ATOM 611 C CA . GLY A 1 77 ? -16.048 -11.718 -14.746 1.00 37.50 77 GLY A CA 1
ATOM 612 C C . GLY A 1 77 ? -17.200 -11.441 -13.781 1.00 37.50 77 GLY A C 1
ATOM 613 O O . GLY A 1 77 ? -17.068 -11.725 -12.593 1.00 37.50 77 GLY A O 1
ATOM 614 N N . ASP A 1 78 ? -18.303 -10.871 -14.276 1.00 44.19 78 ASP A N 1
ATOM 615 C CA . ASP A 1 78 ? -19.611 -10.980 -13.619 1.00 44.19 78 ASP A CA 1
ATOM 616 C C . ASP A 1 78 ? -20.113 -12.427 -13.771 1.00 44.19 78 ASP A C 1
ATOM 618 O O . ASP A 1 78 ? -20.390 -12.887 -14.882 1.00 44.19 78 ASP A O 1
ATOM 622 N N . ASN A 1 79 ? -20.243 -13.144 -12.652 1.00 39.16 79 ASN A N 1
ATOM 623 C CA . ASN A 1 79 ? -21.204 -14.240 -12.500 1.00 39.16 79 ASN A CA 1
ATOM 624 C C . ASN A 1 79 ? -21.696 -14.316 -11.052 1.00 39.16 79 ASN A C 1
ATOM 626 O O . ASN A 1 79 ? -20.841 -14.494 -10.153 1.00 39.16 79 ASN A O 1
#